Protein AF-K2B8Q1-F1 (afdb_monomer)

Mean predicted aligned error: 12.44 Å

Nearest PDB structures (foldseek):
  2aam-assembly1_A  TM=9.723E-01  e=8.479E-05  Thermotoga maritima
  7edb-assembly1_A  TM=5.475E-01  e=1.576E+00  Peduovirus P2
  3x2x-assembly1_C  TM=6.217E-01  e=2.912E+00  Thermotoga maritima MSB8
  7fh4-assembly1_A  TM=5.651E-01  e=3.574E+00  Paramecium bursaria Chlorella virus 1
  7e8r-assembly1_A-2  TM=5.664E-01  e=3.338E+00  Peduovirus P2

Radius of gyration: 24.8 Å; Cα contacts (8 Å, |Δi|>4): 94; chains: 1; bounding box: 45×31×81 Å

Structure (mmCIF, N/CA/C/O backbone):
data_AF-K2B8Q1-F1
#
_entry.id   AF-K2B8Q1-F1
#
loop_
_atom_site.group_PDB
_atom_site.id
_atom_site.type_symbol
_atom_site.label_atom_id
_atom_site.label_alt_id
_atom_site.label_comp_id
_atom_site.label_asym_id
_atom_site.label_entity_id
_atom_site.label_seq_id
_atom_site.pdbx_PDB_ins_code
_atom_site.Cartn_x
_atom_site.Cartn_y
_atom_site.Cartn_z
_atom_site.occupancy
_atom_site.B_iso_or_equiv
_atom_site.auth_seq_id
_atom_site.auth_comp_id
_atom_site.auth_asym_id
_atom_site.auth_atom_id
_atom_site.pdbx_PDB_model_num
ATOM 1 N N . MET A 1 1 ? 16.851 -7.386 -69.644 1.00 45.53 1 MET A N 1
ATOM 2 C CA . MET A 1 1 ? 18.172 -7.197 -69.007 1.00 45.53 1 MET A CA 1
ATOM 3 C C . MET A 1 1 ? 18.314 -5.736 -68.605 1.00 45.53 1 MET A C 1
ATOM 5 O O . MET A 1 1 ? 18.696 -4.909 -69.419 1.00 45.53 1 MET A O 1
ATOM 9 N N . LYS A 1 2 ? 17.905 -5.402 -67.380 1.00 45.38 2 LYS A N 1
ATOM 10 C CA . LYS A 1 2 ? 18.141 -4.103 -66.739 1.00 45.38 2 LYS A CA 1
ATOM 11 C C . LYS A 1 2 ? 18.722 -4.419 -65.370 1.00 45.38 2 LYS A C 1
ATOM 13 O O . LYS A 1 2 ? 18.207 -5.298 -64.685 1.00 45.38 2 LYS A O 1
ATOM 18 N N . GLN A 1 3 ? 19.862 -3.809 -65.086 1.00 48.25 3 GLN A N 1
ATOM 19 C CA . GLN A 1 3 ? 20.715 -4.148 -63.962 1.00 48.25 3 GLN A CA 1
ATOM 20 C C . GLN A 1 3 ? 19.994 -3.905 -62.637 1.00 48.25 3 GLN A C 1
ATOM 22 O O . GLN A 1 3 ? 19.431 -2.836 -62.411 1.00 48.25 3 GLN A O 1
ATOM 27 N N . ALA A 1 4 ? 19.997 -4.932 -61.793 1.00 47.19 4 ALA A N 1
ATOM 28 C CA . ALA A 1 4 ? 19.547 -4.858 -60.418 1.00 47.19 4 ALA A CA 1
ATOM 29 C C . ALA A 1 4 ? 20.615 -4.108 -59.612 1.00 47.19 4 ALA A C 1
ATOM 31 O O . ALA A 1 4 ? 21.748 -4.574 -59.501 1.00 47.19 4 ALA A O 1
ATOM 32 N N . SER A 1 5 ? 20.261 -2.936 -59.083 1.00 51.91 5 SER A N 1
ATOM 33 C CA . SER A 1 5 ? 21.087 -2.220 -58.113 1.00 51.91 5 SER A CA 1
ATOM 34 C C . SER A 1 5 ? 21.221 -3.067 -56.851 1.00 51.91 5 SER A C 1
ATOM 36 O O . SER A 1 5 ? 20.287 -3.191 -56.063 1.00 51.91 5 SER A O 1
ATOM 38 N N . PHE A 1 6 ? 22.400 -3.658 -56.684 1.00 46.50 6 PHE A N 1
ATOM 39 C CA . PHE A 1 6 ? 22.853 -4.296 -55.458 1.00 46.50 6 PHE A CA 1
ATOM 40 C C . PHE A 1 6 ? 23.077 -3.196 -54.410 1.00 46.50 6 PHE A C 1
ATOM 42 O O . PHE A 1 6 ? 24.065 -2.464 -54.466 1.00 46.50 6 PHE A O 1
ATOM 49 N N . LEU A 1 7 ? 22.140 -3.037 -53.474 1.00 40.75 7 LEU A N 1
ATOM 50 C CA . LEU A 1 7 ? 22.374 -2.243 -52.273 1.00 40.75 7 LEU A CA 1
ATOM 51 C C . LEU A 1 7 ? 23.248 -3.093 -51.340 1.00 40.75 7 LEU A C 1
ATOM 53 O O . LEU A 1 7 ? 22.766 -4.008 -50.677 1.00 40.75 7 LEU A O 1
ATOM 57 N N . LEU A 1 8 ? 24.553 -2.830 -51.336 1.00 39.62 8 LEU A N 1
ATOM 58 C CA . LEU A 1 8 ? 25.477 -3.378 -50.349 1.00 39.62 8 LEU A CA 1
ATOM 59 C C . LEU A 1 8 ? 25.188 -2.699 -49.002 1.00 39.62 8 LEU A C 1
ATOM 61 O O . LEU A 1 8 ? 25.734 -1.639 -48.705 1.00 39.62 8 LEU A O 1
ATOM 65 N N . LEU A 1 9 ? 24.303 -3.284 -48.194 1.00 37.59 9 LEU A N 1
ATOM 66 C CA . LEU A 1 9 ? 24.178 -2.910 -46.789 1.00 37.59 9 LEU A CA 1
ATOM 67 C C . LEU A 1 9 ? 25.356 -3.550 -46.042 1.00 37.59 9 LEU A C 1
ATOM 69 O O . LEU A 1 9 ? 25.394 -4.764 -45.845 1.00 37.59 9 LEU A O 1
ATOM 73 N N . VAL A 1 10 ? 26.349 -2.747 -45.664 1.00 44.03 10 VAL A N 1
ATOM 74 C CA . VAL A 1 10 ? 27.426 -3.197 -44.778 1.00 44.03 10 VAL A CA 1
ATOM 75 C C . VAL A 1 10 ? 26.815 -3.430 -43.395 1.00 44.03 10 VAL A C 1
ATOM 77 O O . VAL A 1 10 ? 26.561 -2.487 -42.650 1.00 44.03 10 VAL A O 1
ATOM 80 N N . VAL A 1 11 ? 26.561 -4.692 -43.047 1.00 43.66 11 VAL A N 1
ATOM 81 C CA . VAL A 1 11 ? 26.265 -5.101 -41.669 1.00 43.66 11 VAL A CA 1
ATOM 82 C C . VAL A 1 11 ? 27.582 -5.053 -40.897 1.00 43.66 11 VAL A C 1
ATOM 84 O O . VAL A 1 11 ? 28.344 -6.020 -40.881 1.00 43.66 11 VAL A O 1
ATOM 87 N N . ILE A 1 12 ? 27.888 -3.911 -40.277 1.00 56.59 12 ILE A N 1
ATOM 88 C CA . ILE A 1 12 ? 28.946 -3.855 -39.267 1.00 56.59 12 ILE A CA 1
ATOM 89 C C . ILE A 1 12 ? 28.398 -4.575 -38.033 1.00 56.59 12 ILE A C 1
ATOM 91 O O . ILE A 1 12 ? 27.643 -4.008 -37.249 1.00 56.59 12 ILE A O 1
ATOM 95 N N . ASN A 1 13 ? 28.776 -5.847 -37.881 1.00 52.34 13 ASN A N 1
ATOM 96 C CA . ASN A 1 13 ? 28.713 -6.572 -36.613 1.00 52.34 13 ASN A CA 1
ATOM 97 C C . ASN A 1 13 ? 29.689 -5.907 -35.633 1.00 52.34 13 ASN A C 1
ATOM 99 O O . ASN A 1 13 ? 30.811 -6.364 -35.425 1.00 52.34 13 ASN A O 1
ATOM 103 N N . GLY A 1 14 ? 29.275 -4.776 -35.070 1.00 47.78 14 GLY A N 1
ATOM 104 C CA . GLY A 1 14 ? 29.984 -4.096 -34.002 1.00 47.78 14 GLY A CA 1
ATOM 105 C C . GLY A 1 14 ? 29.636 -4.742 -32.672 1.00 47.78 14 GLY A C 1
ATOM 106 O O . GLY A 1 14 ? 28.840 -4.196 -31.916 1.00 47.78 14 GLY A O 1
ATOM 107 N N . VAL A 1 15 ? 30.240 -5.894 -32.373 1.00 58.41 15 VAL A N 1
ATOM 108 C CA . VAL A 1 15 ? 30.367 -6.348 -30.985 1.00 58.41 15 VAL A CA 1
ATOM 109 C C . VAL A 1 15 ? 31.350 -5.395 -30.309 1.00 58.41 15 VAL A C 1
ATOM 111 O O . VAL A 1 15 ? 32.553 -5.638 -30.249 1.00 58.41 15 VAL A O 1
ATOM 114 N N . PHE A 1 16 ? 30.840 -4.262 -29.832 1.00 51.25 16 PHE A N 1
ATOM 115 C CA . PHE A 1 16 ? 31.548 -3.439 -28.864 1.00 51.25 16 PHE A CA 1
ATOM 116 C C . PHE A 1 16 ? 31.450 -4.143 -27.510 1.00 51.25 16 PHE A C 1
ATOM 118 O O . PHE A 1 16 ? 30.595 -3.836 -26.685 1.00 51.25 16 PHE A O 1
ATOM 125 N N . PHE A 1 17 ? 32.352 -5.098 -27.270 1.00 54.12 17 PHE A N 1
ATOM 126 C CA . PHE A 1 17 ? 32.715 -5.478 -25.907 1.00 54.12 17 PHE A CA 1
ATOM 127 C C . PHE A 1 17 ? 33.556 -4.339 -25.320 1.00 54.12 17 PHE A C 1
ATOM 129 O O . PHE A 1 17 ? 34.779 -4.406 -25.224 1.00 54.12 17 PHE A O 1
ATOM 136 N N . CYS A 1 18 ? 32.886 -3.248 -24.950 1.00 45.12 18 CYS A N 1
ATOM 137 C CA . CYS A 1 18 ? 33.436 -2.328 -23.973 1.00 45.12 18 CYS A CA 1
ATOM 138 C C . CYS A 1 18 ? 33.190 -2.962 -22.601 1.00 45.12 18 CYS A C 1
ATOM 140 O O . CYS A 1 18 ? 32.182 -2.696 -21.951 1.00 45.12 18 CYS A O 1
ATOM 142 N N . SER A 1 19 ? 34.101 -3.834 -22.162 1.00 56.34 19 SER A N 1
ATOM 143 C CA . SER A 1 19 ? 34.235 -4.155 -20.739 1.00 56.34 19 SER A CA 1
ATOM 144 C C . SER A 1 19 ? 34.867 -2.954 -20.033 1.00 56.34 19 SER A C 1
ATOM 146 O O . SER A 1 19 ? 35.990 -3.014 -19.543 1.00 56.34 19 SER A O 1
ATOM 148 N N . ALA A 1 20 ? 34.130 -1.843 -19.981 1.00 56.06 20 ALA A N 1
ATOM 149 C CA . ALA A 1 20 ? 34.231 -0.965 -18.836 1.00 56.06 20 ALA A CA 1
ATOM 150 C C . ALA A 1 20 ? 33.693 -1.789 -17.665 1.00 56.06 20 ALA A C 1
ATOM 152 O O . ALA A 1 20 ? 32.579 -2.312 -17.733 1.00 56.06 20 ALA A O 1
ATOM 153 N N . ALA A 1 21 ? 34.548 -2.015 -16.671 1.00 52.25 21 ALA A N 1
ATOM 154 C CA . ALA A 1 21 ? 34.221 -2.692 -15.429 1.00 52.25 21 ALA A CA 1
ATOM 15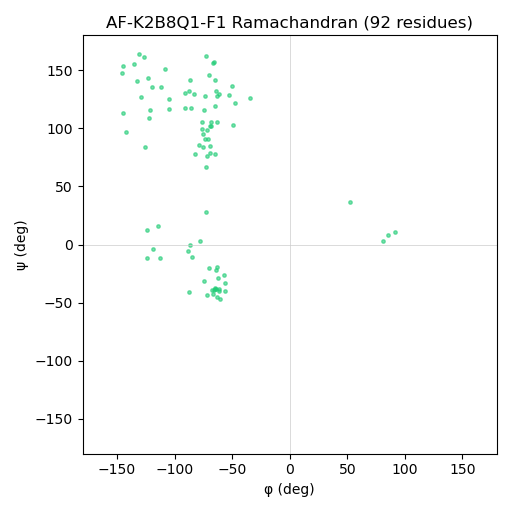5 C C . ALA A 1 21 ? 32.782 -2.367 -15.014 1.00 52.25 21 ALA A C 1
ATOM 157 O O . ALA A 1 21 ? 32.421 -1.192 -14.955 1.00 52.25 21 ALA A O 1
ATOM 158 N N . ARG A 1 22 ? 31.970 -3.409 -14.785 1.00 56.56 22 ARG A N 1
ATOM 159 C CA . ARG A 1 22 ? 30.643 -3.283 -14.183 1.00 56.56 22 ARG A CA 1
ATOM 160 C C . ARG A 1 22 ? 30.822 -2.419 -12.941 1.00 56.56 22 ARG A C 1
ATOM 162 O O . ARG A 1 22 ? 31.380 -2.894 -11.953 1.00 56.56 22 ARG A O 1
ATOM 169 N N . ALA A 1 23 ? 30.434 -1.149 -13.035 1.00 54.44 23 ALA A N 1
ATOM 170 C CA . ALA A 1 23 ? 30.236 -0.332 -11.860 1.00 54.44 23 ALA A CA 1
ATOM 171 C C . ALA A 1 23 ? 29.293 -1.145 -10.977 1.00 54.44 23 ALA A C 1
ATOM 173 O O . ALA A 1 23 ? 28.330 -1.727 -11.486 1.00 54.44 23 ALA A O 1
ATOM 174 N N . LEU A 1 24 ? 29.684 -1.313 -9.719 1.00 56.38 24 LEU A N 1
ATOM 175 C CA . LEU A 1 24 ? 28.924 -2.063 -8.739 1.00 56.38 24 LEU A CA 1
ATOM 176 C C . LEU A 1 24 ? 27.481 -1.577 -8.830 1.00 56.38 24 LEU A C 1
ATOM 178 O O . LEU A 1 24 ? 27.221 -0.374 -8.796 1.00 56.38 24 LEU A O 1
ATOM 182 N N . ASP A 1 25 ? 26.582 -2.516 -9.103 1.00 61.19 25 ASP A N 1
ATOM 183 C CA . ASP A 1 25 ? 25.154 -2.266 -9.074 1.00 61.19 25 ASP A CA 1
ATOM 184 C C . ASP A 1 25 ? 24.802 -2.054 -7.603 1.00 61.19 25 ASP A C 1
ATOM 186 O O . ASP A 1 25 ? 24.368 -2.970 -6.911 1.00 61.19 25 ASP A O 1
ATOM 190 N N . ASP A 1 26 ? 25.091 -0.852 -7.102 1.00 69.00 26 ASP A N 1
ATOM 191 C CA . ASP A 1 26 ? 24.744 -0.388 -5.761 1.00 69.00 26 ASP A CA 1
ATOM 192 C C . ASP A 1 26 ? 23.232 -0.102 -5.685 1.00 69.00 26 ASP A C 1
ATOM 194 O O . ASP A 1 26 ? 22.781 0.764 -4.930 1.00 69.00 26 ASP A O 1
ATOM 198 N N . ASN A 1 27 ? 22.419 -0.796 -6.494 1.00 70.69 27 ASN A N 1
ATOM 199 C CA . ASN A 1 27 ? 20.982 -0.744 -6.374 1.00 70.69 27 ASN A CA 1
ATOM 200 C C . ASN A 1 27 ? 20.598 -1.436 -5.068 1.00 70.69 27 ASN A C 1
ATOM 202 O O . ASN A 1 27 ? 20.639 -2.658 -4.932 1.00 70.69 27 ASN A O 1
ATOM 206 N N . ILE A 1 28 ? 20.236 -0.605 -4.093 1.00 79.75 28 ILE A N 1
ATOM 207 C CA . ILE A 1 28 ? 19.790 -1.024 -2.767 1.00 79.75 28 ILE A CA 1
ATOM 208 C C . ILE A 1 28 ? 18.582 -1.968 -2.887 1.00 79.75 28 ILE A C 1
ATOM 210 O O . ILE A 1 28 ? 18.439 -2.841 -2.032 1.00 79.75 28 ILE A O 1
ATOM 214 N N . TRP A 1 29 ? 17.792 -1.872 -3.969 1.00 85.06 29 TRP A N 1
ATOM 215 C CA . TRP A 1 29 ? 16.709 -2.792 -4.332 1.00 85.06 29 TRP A CA 1
ATOM 216 C C . TRP A 1 29 ? 16.881 -3.347 -5.759 1.00 85.06 29 TRP A C 1
ATOM 218 O O . TRP A 1 29 ? 16.281 -2.841 -6.712 1.00 85.06 29 TRP A O 1
ATOM 228 N N . PRO A 1 30 ? 17.685 -4.409 -5.933 1.00 85.81 30 PRO A N 1
ATOM 229 C CA . PRO A 1 30 ? 17.929 -4.979 -7.251 1.00 85.81 30 PRO A CA 1
ATOM 230 C C . PRO A 1 30 ? 16.625 -5.497 -7.874 1.00 85.81 30 PRO A C 1
ATOM 232 O O . PRO A 1 30 ? 15.892 -6.263 -7.250 1.00 85.81 30 PRO A O 1
ATOM 235 N N . GLY A 1 31 ? 16.359 -5.095 -9.118 1.00 86.69 31 GLY A N 1
ATOM 236 C CA . GLY A 1 31 ? 15.161 -5.492 -9.869 1.00 86.69 31 GLY A CA 1
ATOM 237 C C . GLY A 1 31 ? 13.914 -4.641 -9.614 1.00 86.69 31 GLY A C 1
ATOM 238 O O . GLY A 1 31 ? 12.846 -5.009 -10.089 1.00 86.69 31 GLY A O 1
ATOM 239 N N . VAL A 1 32 ? 14.033 -3.530 -8.880 1.00 94.44 32 VAL A N 1
ATOM 240 C CA . VAL A 1 32 ? 12.986 -2.503 -8.791 1.00 94.44 32 VAL A CA 1
ATOM 241 C C . VAL A 1 32 ? 13.211 -1.454 -9.874 1.00 94.44 32 VAL A C 1
ATOM 243 O O . VAL A 1 32 ? 14.212 -0.739 -9.831 1.00 94.44 32 VAL A O 1
ATOM 246 N N . ASP A 1 33 ? 12.250 -1.317 -10.788 1.00 95.06 33 ASP A N 1
ATOM 247 C CA . ASP A 1 33 ? 12.333 -0.397 -11.931 1.00 95.06 33 ASP A CA 1
ATOM 248 C C . ASP A 1 33 ? 11.157 0.595 -11.985 1.00 95.06 33 ASP A C 1
ATOM 250 O O . ASP A 1 33 ? 11.178 1.566 -12.747 1.00 95.06 33 ASP A O 1
ATOM 254 N N . SER A 1 34 ? 10.111 0.373 -11.184 1.00 97.06 34 SER A N 1
ATOM 255 C CA . SER A 1 34 ? 8.865 1.130 -11.262 1.00 97.06 34 SER A CA 1
ATOM 256 C C . SER A 1 34 ? 8.196 1.343 -9.902 1.00 97.06 34 SER A C 1
ATOM 258 O O . SER A 1 34 ? 8.266 0.510 -8.997 1.00 97.06 34 SER A O 1
ATOM 260 N N . TRP A 1 35 ? 7.512 2.478 -9.753 1.00 98.19 35 TRP A N 1
ATOM 261 C CA . TRP A 1 35 ? 6.797 2.822 -8.528 1.00 98.19 35 TRP A CA 1
ATOM 262 C C . TRP A 1 35 ? 5.511 3.594 -8.816 1.00 98.19 35 TRP A C 1
ATOM 264 O O . TRP A 1 35 ? 5.399 4.285 -9.831 1.00 98.19 35 TRP A O 1
ATOM 274 N N . V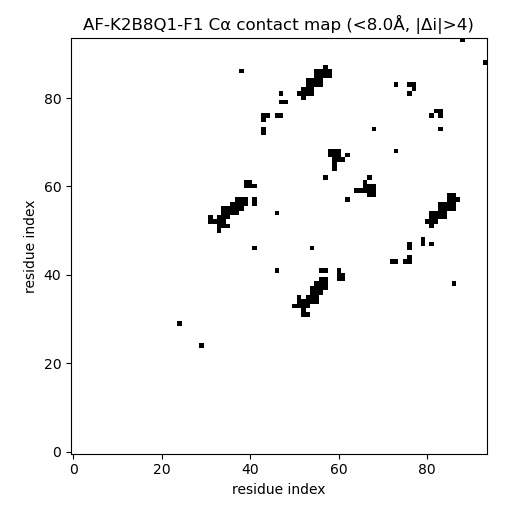AL A 1 36 ? 4.553 3.481 -7.899 1.00 98.44 36 VAL A N 1
ATOM 275 C CA . VAL A 1 36 ? 3.309 4.254 -7.889 1.00 98.44 36 VAL A CA 1
ATOM 276 C C . VAL A 1 36 ? 3.172 5.016 -6.577 1.00 98.44 36 VAL A C 1
ATOM 278 O O . VAL A 1 36 ? 3.541 4.520 -5.513 1.00 98.44 36 VAL A O 1
ATOM 281 N N . TYR A 1 37 ? 2.634 6.229 -6.672 1.00 98.38 37 TYR A N 1
ATOM 282 C CA . TYR A 1 37 ? 2.358 7.114 -5.547 1.00 98.38 37 TYR A CA 1
ATOM 283 C C . TYR A 1 37 ? 0.874 7.458 -5.537 1.00 98.38 37 TYR A C 1
ATOM 285 O O . TYR A 1 37 ? 0.398 8.179 -6.417 1.00 98.38 37 TYR A O 1
ATOM 293 N N . GLN A 1 38 ? 0.135 6.917 -4.573 1.00 98.25 38 GLN A N 1
ATOM 294 C CA . GLN A 1 38 ? -1.313 7.065 -4.503 1.00 98.25 38 GLN A CA 1
ATOM 295 C C . GLN A 1 38 ? -1.772 7.229 -3.053 1.00 98.25 38 GLN A C 1
ATOM 297 O O . GLN A 1 38 ? -1.981 6.258 -2.338 1.00 98.25 38 GLN A O 1
ATOM 302 N N . LEU A 1 39 ? -1.977 8.475 -2.630 1.00 97.19 39 LEU A N 1
ATOM 303 C CA . LEU A 1 39 ? -2.405 8.787 -1.259 1.00 97.19 39 LEU A CA 1
ATOM 304 C C . LEU A 1 39 ? -3.921 8.714 -1.051 1.00 97.19 39 LEU A C 1
ATOM 306 O O . LEU A 1 39 ? -4.391 8.803 0.071 1.00 97.19 39 LEU A O 1
ATOM 310 N N . GLN A 1 40 ? -4.697 8.600 -2.129 1.00 95.94 40 GLN A N 1
ATOM 311 C CA . GLN A 1 40 ? -6.154 8.679 -2.080 1.00 95.94 40 GLN A CA 1
ATOM 312 C C . GLN A 1 40 ? -6.781 7.537 -2.868 1.00 95.94 40 GLN A C 1
ATOM 314 O O . GLN A 1 40 ? -6.313 7.189 -3.958 1.00 95.94 40 GLN A O 1
ATOM 319 N N . ASN A 1 41 ? -7.872 6.985 -2.334 1.00 96.00 41 ASN A N 1
ATOM 320 C CA . ASN A 1 41 ? -8.606 5.870 -2.942 1.00 96.00 41 ASN A CA 1
ATOM 321 C C . ASN A 1 41 ? -7.696 4.673 -3.288 1.00 96.00 41 ASN A C 1
ATOM 323 O O . ASN A 1 41 ? -7.857 4.048 -4.335 1.00 96.00 41 ASN A O 1
ATOM 327 N N . ALA A 1 42 ? -6.693 4.399 -2.449 1.00 97.56 42 ALA A N 1
ATOM 328 C CA . ALA A 1 42 ? -5.760 3.297 -2.640 1.00 97.56 42 ALA A CA 1
ATOM 329 C C . ALA A 1 42 ? -6.435 1.959 -2.288 1.00 97.56 42 ALA A C 1
ATOM 331 O O . ALA A 1 42 ? -6.485 1.546 -1.133 1.00 97.56 42 ALA A O 1
ATOM 332 N N . ASP A 1 43 ? -6.983 1.266 -3.285 1.00 97.81 43 ASP A N 1
ATOM 333 C CA . ASP A 1 43 ? -7.519 -0.077 -3.069 1.00 97.81 43 ASP A CA 1
ATOM 334 C C . ASP A 1 43 ? -6.408 -1.133 -3.134 1.00 97.81 43 ASP A C 1
ATOM 336 O O . ASP A 1 43 ? -5.620 -1.199 -4.078 1.00 97.81 43 ASP A O 1
ATOM 340 N N . ILE A 1 44 ? -6.358 -1.989 -2.115 1.00 97.94 44 ILE A N 1
ATOM 341 C CA . ILE A 1 44 ? -5.322 -3.015 -1.968 1.00 97.94 44 ILE A CA 1
ATOM 342 C C . ILE A 1 44 ? -5.373 -4.047 -3.100 1.00 97.94 44 ILE A C 1
ATOM 344 O O . ILE A 1 44 ? -4.324 -4.492 -3.570 1.00 97.94 44 ILE A O 1
ATOM 348 N N . ASN A 1 45 ? -6.569 -4.427 -3.555 1.00 97.75 45 ASN A N 1
ATOM 349 C CA . ASN A 1 45 ? -6.704 -5.413 -4.621 1.00 97.75 45 ASN A CA 1
ATOM 350 C C . ASN A 1 45 ? -6.268 -4.807 -5.952 1.00 97.75 45 ASN A C 1
ATOM 352 O O . ASN A 1 45 ? -5.514 -5.441 -6.689 1.00 97.75 45 ASN A O 1
ATOM 356 N N . ASP A 1 46 ? -6.673 -3.573 -6.239 1.00 98.38 46 ASP A N 1
ATOM 357 C CA . ASP A 1 46 ? -6.260 -2.891 -7.466 1.00 98.38 46 ASP A CA 1
ATOM 358 C C . ASP A 1 46 ? -4.735 -2.734 -7.517 1.00 98.38 46 ASP A C 1
ATOM 360 O O . ASP A 1 46 ? -4.108 -3.120 -8.504 1.00 98.38 46 ASP A O 1
ATOM 364 N N . LEU A 1 47 ? -4.120 -2.280 -6.418 1.00 98.38 47 LEU A N 1
ATOM 365 C CA . LEU A 1 47 ? -2.669 -2.110 -6.306 1.00 98.38 47 LEU A CA 1
ATOM 366 C C . LEU A 1 47 ? -1.904 -3.429 -6.461 1.00 98.38 47 LEU A C 1
ATOM 368 O O . LEU A 1 47 ? -0.869 -3.459 -7.136 1.00 98.38 47 LEU A O 1
ATOM 372 N N . SER A 1 48 ? -2.431 -4.528 -5.912 1.00 98.12 48 SER A N 1
ATOM 373 C CA . SER A 1 48 ? -1.823 -5.858 -6.049 1.00 98.12 48 SER A CA 1
ATOM 374 C C . SER A 1 48 ? -1.756 -6.344 -7.503 1.00 98.12 48 SER A C 1
ATOM 376 O O . SER A 1 48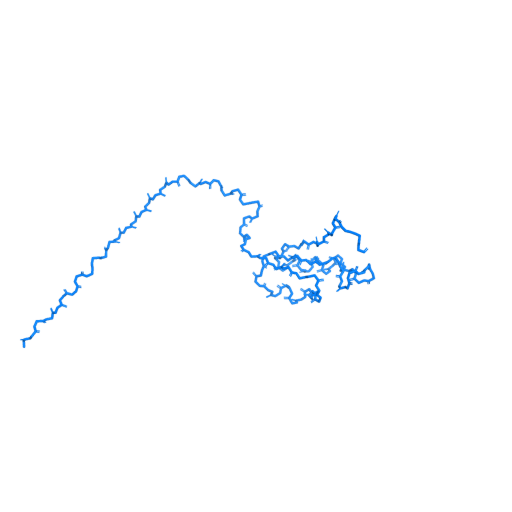 ? -0.824 -7.056 -7.874 1.00 98.12 48 SER A O 1
ATOM 378 N N . ASN A 1 49 ? -2.697 -5.904 -8.345 1.00 98.19 49 ASN A N 1
ATOM 379 C CA . ASN A 1 49 ? -2.785 -6.282 -9.757 1.00 98.19 49 ASN A CA 1
ATOM 380 C C . ASN A 1 49 ? -1.977 -5.368 -10.691 1.00 98.19 49 ASN A C 1
ATOM 382 O O . ASN A 1 49 ? -1.893 -5.630 -11.893 1.00 98.19 49 ASN A O 1
ATOM 386 N N . THR A 1 50 ? -1.389 -4.288 -10.173 1.00 98.06 50 THR A N 1
ATOM 387 C CA . THR A 1 50 ? -0.541 -3.405 -10.980 1.00 98.06 50 THR A CA 1
ATOM 388 C C . THR A 1 50 ? 0.802 -4.053 -11.310 1.00 98.06 50 THR A C 1
ATOM 390 O O . THR A 1 50 ? 1.258 -4.985 -10.645 1.00 98.06 50 THR A O 1
ATOM 393 N N . THR A 1 51 ? 1.491 -3.523 -12.319 1.00 97.62 51 THR A N 1
ATOM 394 C CA . THR A 1 51 ? 2.856 -3.943 -12.674 1.00 97.62 51 THR A CA 1
ATOM 395 C C . THR A 1 51 ? 3.941 -3.197 -11.898 1.00 97.62 51 THR A C 1
ATOM 397 O O . THR A 1 51 ? 5.108 -3.466 -12.136 1.00 97.62 51 THR A O 1
ATOM 400 N N . TYR A 1 52 ? 3.584 -2.259 -11.012 1.00 98.38 52 TYR A N 1
ATOM 401 C CA . TYR A 1 52 ? 4.560 -1.477 -10.248 1.00 98.38 52 TYR A CA 1
ATOM 402 C C . TYR A 1 52 ? 5.270 -2.334 -9.200 1.00 98.38 52 TYR A C 1
ATOM 404 O O . TYR A 1 52 ? 4.643 -3.217 -8.615 1.00 98.38 52 TYR A O 1
ATOM 412 N N . ASP A 1 53 ? 6.544 -2.062 -8.930 1.00 97.75 53 ASP A N 1
ATOM 413 C CA . ASP A 1 53 ? 7.328 -2.814 -7.941 1.00 97.75 53 ASP A CA 1
ATOM 414 C C . ASP A 1 53 ? 7.156 -2.226 -6.535 1.00 97.75 53 ASP A C 1
ATOM 416 O O . ASP A 1 53 ? 6.990 -2.951 -5.551 1.00 97.75 53 ASP A O 1
ATOM 420 N N . VAL A 1 54 ? 7.145 -0.892 -6.451 1.00 98.25 54 VAL A N 1
ATOM 421 C CA . VAL A 1 54 ? 6.967 -0.137 -5.205 1.00 98.25 54 VAL A CA 1
ATOM 422 C C . VAL A 1 54 ? 5.626 0.584 -5.211 1.00 98.25 54 VAL A C 1
ATOM 424 O O . VAL A 1 54 ? 5.248 1.234 -6.185 1.00 98.25 54 VAL A O 1
ATOM 427 N N . VAL A 1 55 ? 4.922 0.510 -4.089 1.00 98.56 55 VAL A N 1
ATOM 428 C CA . VAL A 1 55 ? 3.638 1.164 -3.867 1.00 98.56 55 VAL A CA 1
ATOM 429 C C . VAL A 1 55 ? 3.770 2.083 -2.662 1.00 98.56 55 VAL A C 1
ATOM 431 O O . VAL A 1 55 ? 4.012 1.621 -1.548 1.00 98.56 55 VAL A O 1
ATOM 434 N N . VAL A 1 56 ? 3.621 3.385 -2.891 1.00 98.69 56 VAL A N 1
ATOM 435 C CA . VAL A 1 56 ? 3.596 4.399 -1.837 1.00 98.69 56 VAL A CA 1
ATOM 436 C C . VAL A 1 56 ? 2.159 4.858 -1.641 1.00 98.69 56 VAL A C 1
ATOM 438 O O . VAL A 1 56 ? 1.551 5.416 -2.558 1.00 98.69 56 VAL A O 1
ATOM 441 N N . ILE A 1 57 ? 1.623 4.605 -0.454 1.00 98.62 57 ILE A N 1
ATOM 442 C CA . ILE A 1 57 ? 0.243 4.916 -0.076 1.00 98.62 57 ILE A CA 1
ATOM 443 C C . ILE A 1 57 ? 0.223 5.646 1.258 1.00 98.62 57 ILE A C 1
ATOM 445 O O . ILE A 1 57 ? 1.201 5.625 2.001 1.00 98.62 57 ILE A O 1
ATOM 449 N N . ASP A 1 58 ? -0.900 6.272 1.573 1.00 97.88 58 ASP A N 1
ATOM 450 C CA . ASP A 1 58 ? -1.170 6.701 2.940 1.00 97.88 58 ASP A CA 1
ATOM 451 C C . ASP A 1 58 ? -1.331 5.477 3.873 1.00 97.88 58 ASP A C 1
ATOM 453 O O . ASP A 1 58 ? -1.620 4.365 3.416 1.00 97.88 58 ASP A O 1
ATOM 457 N N . TYR A 1 59 ? -1.125 5.654 5.181 1.00 97.25 59 TYR A N 1
ATOM 458 C CA . TYR A 1 59 ? -1.361 4.596 6.169 1.00 97.25 59 TYR A CA 1
ATOM 459 C C . TYR A 1 59 ? -2.859 4.290 6.354 1.00 97.25 59 TYR A C 1
ATOM 461 O O . TYR A 1 59 ? -3.210 3.200 6.821 1.00 97.25 59 TYR A O 1
ATOM 469 N N . ALA A 1 60 ? -3.728 5.227 5.969 1.00 97.00 60 ALA A N 1
ATOM 470 C CA . ALA A 1 60 ? -5.175 5.147 6.068 1.00 97.00 60 ALA A CA 1
ATOM 471 C C . ALA A 1 60 ? -5.867 5.415 4.726 1.00 97.00 60 ALA A C 1
ATOM 473 O O . ALA A 1 60 ? -5.294 5.964 3.789 1.00 97.00 60 ALA A O 1
ATOM 474 N N . LYS A 1 61 ? -7.130 4.998 4.600 1.00 96.19 61 LYS A N 1
ATOM 475 C CA . LYS A 1 61 ? -7.898 5.166 3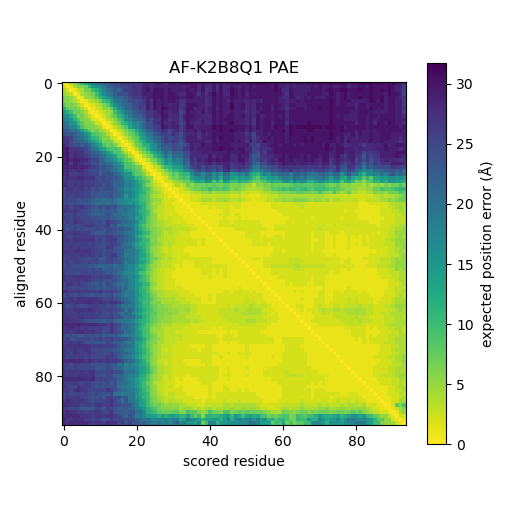.352 1.00 96.19 61 LYS A CA 1
ATOM 476 C C . LYS A 1 61 ? -8.353 6.602 3.123 1.00 96.19 61 LYS A C 1
ATOM 478 O O . LYS A 1 61 ? -8.503 7.008 1.974 1.00 96.19 61 LYS A O 1
ATOM 483 N N . ASP A 1 62 ? -8.611 7.323 4.208 1.00 94.50 62 ASP A N 1
ATOM 484 C CA . ASP A 1 62 ? -9.050 8.720 4.215 1.00 94.50 62 ASP A CA 1
ATOM 485 C C . ASP A 1 62 ? -8.135 9.636 5.049 1.00 94.50 62 ASP A C 1
ATOM 487 O O . ASP A 1 62 ? -8.505 10.775 5.330 1.00 94.50 62 ASP A O 1
ATOM 491 N N . GLY A 1 63 ? -6.953 9.143 5.436 1.00 92.31 63 GLY A N 1
ATOM 492 C CA . GLY A 1 63 ? -5.983 9.862 6.269 1.00 92.31 63 GLY A CA 1
ATOM 493 C C . GLY A 1 63 ? -6.281 9.835 7.773 1.00 92.31 63 GLY A C 1
ATOM 494 O O . GLY A 1 63 ? -5.559 10.468 8.537 1.00 92.31 63 GLY A O 1
ATOM 495 N N . THR A 1 64 ? -7.326 9.125 8.220 1.00 93.38 64 THR A N 1
ATOM 496 C CA . THR A 1 64 ? -7.684 9.011 9.646 1.00 93.38 64 THR A CA 1
ATOM 497 C C . THR A 1 64 ? -7.385 7.628 10.230 1.00 93.38 64 THR A C 1
ATOM 499 O O . THR A 1 64 ? -7.492 6.607 9.549 1.00 93.38 64 THR A O 1
ATOM 502 N N . ASP A 1 65 ? -7.100 7.568 11.536 1.00 95.12 65 ASP A N 1
ATOM 503 C CA . ASP A 1 65 ? -6.820 6.309 12.248 1.00 95.12 65 ASP A CA 1
ATOM 504 C C . ASP A 1 65 ? -7.952 5.276 12.122 1.00 95.12 65 ASP A C 1
ATOM 506 O O . ASP A 1 65 ? -7.692 4.073 12.043 1.00 95.12 65 ASP A O 1
ATOM 510 N N . ASP A 1 66 ? -9.206 5.734 12.050 1.00 97.12 66 ASP A N 1
ATOM 511 C CA . ASP A 1 66 ? -10.391 4.877 11.933 1.00 97.12 66 ASP A CA 1
ATOM 512 C C . ASP A 1 66 ? -10.416 4.083 10.618 1.00 97.12 66 ASP A C 1
ATOM 514 O O . ASP A 1 66 ? -11.070 3.037 10.528 1.00 97.12 66 ASP A O 1
ATOM 518 N N . THR A 1 67 ? -9.694 4.551 9.594 1.00 96.75 67 THR A N 1
ATOM 519 C CA . THR A 1 67 ? -9.600 3.883 8.291 1.00 96.75 67 THR A CA 1
ATOM 520 C C . THR A 1 67 ? -8.204 3.361 7.965 1.00 96.75 67 THR A C 1
ATOM 522 O O . THR A 1 67 ? -7.945 2.990 6.813 1.00 96.75 67 THR A O 1
ATOM 525 N N . ALA A 1 68 ? -7.329 3.267 8.971 1.00 98.06 68 ALA A N 1
ATOM 526 C CA . ALA A 1 68 ? -6.007 2.670 8.841 1.00 98.06 68 ALA A CA 1
ATOM 527 C C . ALA A 1 68 ? -6.075 1.288 8.170 1.00 98.06 68 ALA A C 1
ATOM 529 O O . ALA A 1 68 ? -6.921 0.445 8.500 1.00 98.06 68 ALA A O 1
ATOM 530 N N . TYR A 1 69 ? -5.160 1.024 7.233 1.00 98.31 69 TYR A N 1
ATOM 531 C CA . TYR A 1 69 ? -5.033 -0.318 6.678 1.00 98.31 69 TYR A CA 1
ATOM 532 C C . TYR A 1 69 ? -4.607 -1.288 7.777 1.00 98.31 69 TYR A C 1
ATOM 534 O O . TYR A 1 69 ? -3.657 -1.065 8.529 1.00 98.31 69 TYR A O 1
ATOM 542 N N . THR A 1 70 ? -5.307 -2.413 7.848 1.00 98.38 70 THR A N 1
ATOM 543 C CA . THR A 1 70 ? -4.952 -3.496 8.761 1.00 98.38 70 THR A CA 1
ATOM 544 C C . THR A 1 70 ? -3.621 -4.124 8.357 1.00 98.38 70 THR A C 1
ATOM 546 O O . THR A 1 70 ? -3.218 -4.104 7.189 1.00 98.38 70 THR A O 1
ATOM 549 N N . ARG A 1 71 ? -2.944 -4.758 9.319 1.00 98.19 71 ARG A N 1
ATOM 550 C CA . ARG A 1 71 ? -1.707 -5.500 9.046 1.00 98.19 71 ARG A CA 1
ATOM 551 C C . ARG A 1 71 ? -1.927 -6.562 7.971 1.00 98.19 71 ARG A C 1
ATOM 553 O O . ARG A 1 71 ? -1.077 -6.736 7.107 1.00 98.19 71 ARG A O 1
ATOM 560 N N . GLU A 1 72 ? -3.063 -7.243 8.019 1.00 98.56 72 GLU A N 1
ATOM 561 C CA . GLU A 1 72 ? -3.433 -8.321 7.108 1.00 98.56 72 GLU A CA 1
ATOM 562 C C . GLU A 1 72 ? -3.598 -7.805 5.671 1.00 98.56 72 GLU A C 1
ATOM 564 O O . GLU A 1 72 ? -3.167 -8.466 4.729 1.00 98.56 72 GLU A O 1
ATOM 569 N N . GLN A 1 73 ? -4.149 -6.598 5.498 1.00 98.44 73 GLN A N 1
ATOM 570 C CA . GLN A 1 73 ? -4.244 -5.928 4.195 1.00 98.44 73 GLN A CA 1
ATOM 571 C C . GLN A 1 73 ? -2.873 -5.532 3.639 1.00 98.44 73 GLN A C 1
ATOM 573 O O . GLN A 1 73 ? -2.601 -5.723 2.457 1.00 98.44 73 GLN A O 1
ATOM 578 N N . ILE A 1 74 ? -1.981 -5.004 4.477 1.00 98.50 74 ILE A N 1
ATOM 579 C CA . ILE A 1 74 ? -0.627 -4.663 4.022 1.00 98.50 74 ILE A CA 1
ATOM 580 C C . ILE A 1 74 ? 0.163 -5.931 3.681 1.00 98.50 74 ILE A C 1
ATOM 582 O O . ILE A 1 74 ? 0.862 -5.973 2.670 1.00 98.50 74 ILE A O 1
ATOM 586 N N . GLN A 1 75 ? 0.009 -6.994 4.470 1.00 98.50 75 GLN A N 1
ATOM 587 C CA . GLN A 1 75 ? 0.636 -8.284 4.195 1.00 98.50 75 GLN A CA 1
ATOM 588 C C . GLN A 1 75 ? 0.114 -8.926 2.909 1.00 98.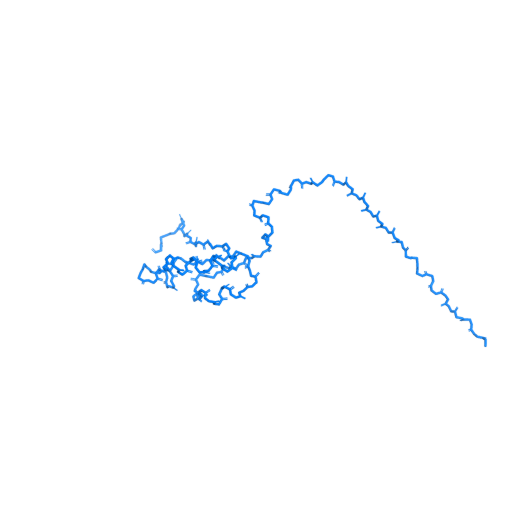50 75 GLN A C 1
ATOM 590 O O . GLN A 1 75 ? 0.908 -9.512 2.176 1.00 98.50 75 GLN A O 1
ATOM 595 N N . SER A 1 76 ? -1.182 -8.812 2.599 1.00 98.38 76 SER A N 1
ATOM 596 C CA . SER A 1 76 ? -1.712 -9.322 1.331 1.00 98.38 76 SER A CA 1
ATOM 597 C C . SER A 1 76 ? -1.147 -8.553 0.133 1.00 98.38 76 SER A C 1
ATOM 599 O O . SER A 1 76 ? -0.769 -9.176 -0.860 1.00 98.38 76 SER A O 1
ATOM 601 N N . LEU A 1 77 ? -0.991 -7.228 0.243 1.00 98.44 77 LEU A N 1
ATOM 602 C CA . LEU A 1 77 ? -0.337 -6.423 -0.790 1.00 98.44 77 LEU A CA 1
ATOM 603 C C . LEU A 1 77 ? 1.136 -6.817 -0.966 1.00 98.44 77 LEU A C 1
ATOM 605 O O . LEU A 1 77 ? 1.587 -7.040 -2.087 1.00 98.44 77 LEU A O 1
ATOM 609 N N . GLN A 1 78 ? 1.877 -6.986 0.128 1.00 98.38 78 GLN A N 1
ATOM 610 C CA . GLN A 1 78 ? 3.270 -7.444 0.091 1.00 98.38 78 GLN A CA 1
ATOM 611 C C . GLN A 1 78 ? 3.404 -8.846 -0.517 1.00 98.38 78 GLN A C 1
ATOM 613 O O . GLN A 1 78 ? 4.309 -9.096 -1.311 1.00 98.38 78 GLN A O 1
ATOM 618 N N . ALA A 1 79 ? 2.476 -9.756 -0.203 1.00 98.31 79 ALA A N 1
ATOM 619 C CA . ALA A 1 79 ? 2.456 -11.110 -0.753 1.00 98.31 79 ALA A CA 1
ATOM 620 C C . ALA A 1 79 ? 2.255 -11.142 -2.280 1.00 98.31 79 ALA A C 1
ATOM 622 O O . ALA A 1 79 ? 2.628 -12.128 -2.913 1.00 98.31 79 ALA A O 1
ATOM 623 N N . SER A 1 80 ? 1.735 -10.066 -2.885 1.00 97.88 80 SER A N 1
ATOM 624 C CA . SER A 1 80 ? 1.676 -9.905 -4.347 1.00 97.88 80 SER A CA 1
ATOM 625 C C . SER A 1 80 ? 3.011 -9.488 -4.989 1.00 97.88 80 SER A C 1
ATOM 627 O O . SER A 1 80 ? 3.085 -9.288 -6.199 1.00 97.88 80 SER A O 1
ATOM 629 N N . GLY A 1 81 ? 4.081 -9.378 -4.195 1.00 96.75 81 GLY A N 1
ATOM 630 C CA . GLY A 1 81 ? 5.424 -9.020 -4.653 1.00 96.75 81 GLY A CA 1
ATOM 631 C C . GLY A 1 81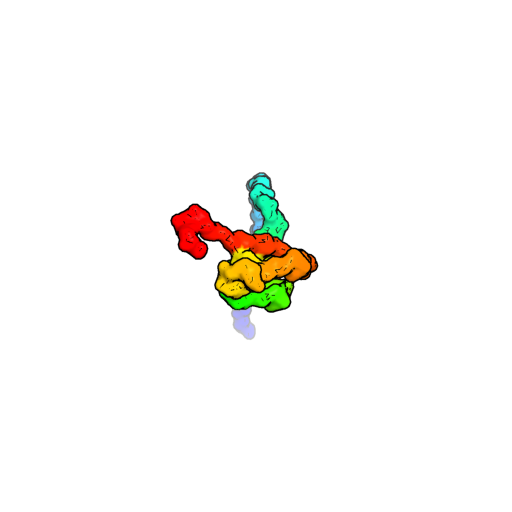 ? 5.725 -7.522 -4.606 1.00 96.75 81 GLY A C 1
ATOM 632 O O . GLY A 1 81 ? 6.740 -7.101 -5.151 1.00 96.75 81 GLY A O 1
ATOM 633 N N . LYS A 1 82 ? 4.863 -6.716 -3.972 1.00 97.88 82 LYS A N 1
ATOM 634 C CA . LYS A 1 82 ? 5.048 -5.262 -3.851 1.00 97.88 82 LYS A CA 1
ATOM 635 C C . LYS A 1 82 ? 5.903 -4.898 -2.648 1.00 97.88 82 LYS A C 1
ATOM 637 O O . LYS A 1 82 ? 5.720 -5.429 -1.553 1.00 97.88 82 LYS A O 1
ATOM 642 N N . ILE A 1 83 ? 6.756 -3.897 -2.825 1.00 97.75 83 ILE A N 1
ATOM 643 C CA . ILE A 1 83 ? 7.350 -3.153 -1.717 1.00 97.75 83 ILE A CA 1
ATOM 644 C C . ILE A 1 83 ? 6.370 -2.045 -1.336 1.00 97.75 83 ILE A C 1
ATOM 646 O O . ILE A 1 83 ? 6.073 -1.173 -2.147 1.00 97.75 83 ILE A O 1
ATOM 650 N N . VAL A 1 84 ? 5.851 -2.080 -0.111 1.00 98.19 84 VAL A N 1
ATOM 651 C CA . VAL A 1 84 ? 4.826 -1.133 0.353 1.00 98.19 84 VAL A CA 1
ATOM 652 C C . VAL A 1 84 ? 5.452 -0.114 1.295 1.00 98.19 84 VAL A C 1
ATOM 654 O O . VAL A 1 84 ? 6.059 -0.500 2.296 1.00 98.19 84 VAL A O 1
ATOM 657 N N . LEU A 1 85 ? 5.289 1.171 0.988 1.00 98.38 85 LEU A N 1
ATOM 658 C CA . LEU A 1 85 ?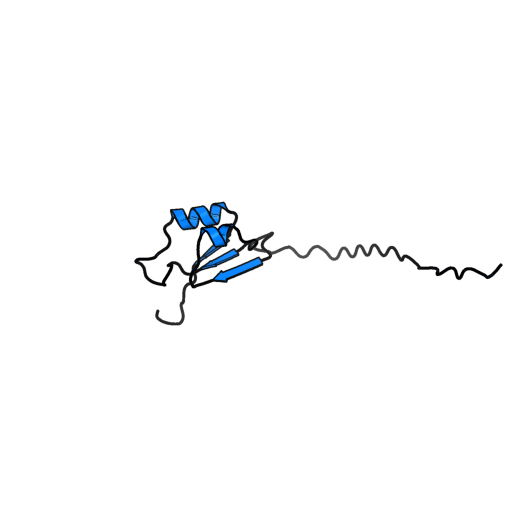 5.754 2.292 1.800 1.00 98.38 85 LEU A CA 1
ATOM 659 C C . LEU A 1 85 ? 4.567 3.153 2.233 1.00 98.38 85 LEU A C 1
ATOM 661 O O . LEU A 1 85 ? 3.705 3.479 1.418 1.00 98.38 85 LEU A O 1
ATOM 665 N N . ALA A 1 86 ? 4.557 3.544 3.506 1.00 97.94 86 ALA A N 1
ATOM 666 C CA . ALA A 1 86 ? 3.613 4.526 4.017 1.00 97.94 86 ALA A CA 1
ATOM 667 C C . ALA A 1 86 ? 4.181 5.936 3.820 1.00 97.94 86 ALA A C 1
ATOM 669 O O . ALA A 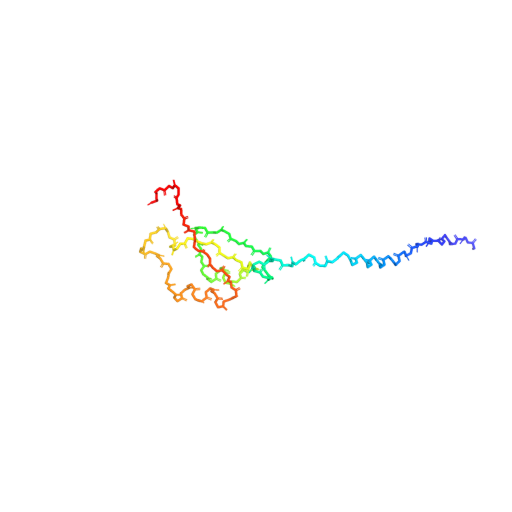1 86 ? 5.337 6.200 4.165 1.00 97.94 86 ALA A O 1
ATOM 670 N N . TYR A 1 87 ? 3.368 6.834 3.277 1.00 96.94 87 TYR A N 1
ATOM 671 C CA . TYR A 1 87 ? 3.635 8.262 3.315 1.00 96.94 87 TYR A CA 1
ATOM 672 C C . TYR A 1 87 ? 3.595 8.759 4.763 1.00 96.94 87 TYR A C 1
ATOM 674 O O . TYR A 1 87 ? 2.782 8.309 5.566 1.00 96.94 87 TYR A O 1
ATOM 682 N N . LEU A 1 88 ? 4.500 9.679 5.090 1.00 94.88 88 LEU A N 1
ATOM 683 C CA . LEU A 1 88 ? 4.532 10.361 6.374 1.00 94.88 88 LEU A CA 1
ATOM 684 C C . LEU A 1 88 ? 5.007 11.794 6.147 1.00 94.88 88 LEU A C 1
ATOM 686 O O . LEU A 1 88 ? 6.168 12.013 5.781 1.00 94.88 88 LEU A O 1
ATOM 690 N N . SER A 1 89 ? 4.124 12.764 6.377 1.00 90.38 89 SER A N 1
ATOM 691 C CA . SER A 1 89 ? 4.504 14.173 6.392 1.00 90.38 89 SER A CA 1
ATOM 692 C C . SER A 1 89 ? 5.292 14.488 7.667 1.00 90.38 89 SER A C 1
ATOM 694 O O . SER A 1 89 ? 4.875 14.166 8.776 1.00 90.38 89 SER A O 1
ATOM 696 N N . ILE A 1 90 ? 6.473 15.093 7.514 1.00 91.88 90 ILE A N 1
ATOM 697 C CA . ILE A 1 90 ? 7.364 15.458 8.636 1.00 91.88 90 ILE A CA 1
ATOM 698 C C . ILE A 1 90 ? 7.619 16.968 8.736 1.00 91.88 90 ILE A C 1
ATOM 700 O O . ILE A 1 90 ? 8.332 17.416 9.633 1.00 91.88 90 ILE A O 1
ATOM 704 N N . GLY A 1 91 ? 7.090 17.746 7.787 1.00 89.38 91 GLY A N 1
ATOM 705 C CA . GLY A 1 91 ? 7.309 19.193 7.674 1.00 89.38 91 GLY A CA 1
ATOM 706 C C . GLY A 1 91 ? 6.065 20.041 7.934 1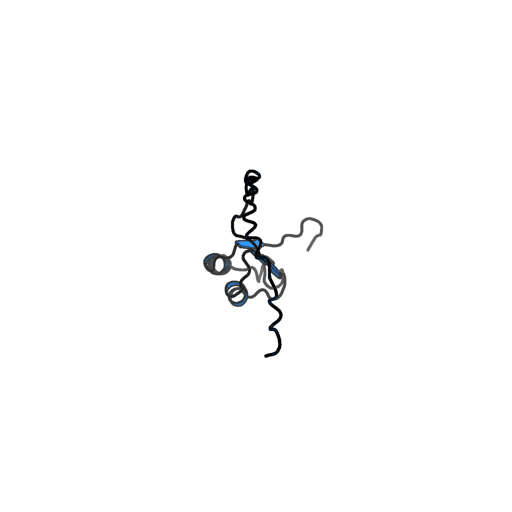.00 89.38 91 GLY A C 1
ATOM 707 O O . GLY A 1 91 ? 6.186 21.253 8.090 1.00 89.38 91 GLY A O 1
ATOM 708 N N . GLU A 1 92 ? 4.893 19.415 8.001 1.00 81.25 92 GLU A N 1
ATOM 709 C CA . GLU A 1 92 ? 3.596 20.045 8.237 1.00 81.25 92 GLU A CA 1
ATOM 710 C C . GLU A 1 92 ? 2.824 19.199 9.261 1.00 81.25 92 GLU A C 1
ATOM 712 O O . GLU A 1 92 ? 3.126 18.019 9.442 1.00 81.25 92 GLU A O 1
ATOM 717 N N . ALA A 1 93 ? 1.881 19.811 9.980 1.00 73.81 93 ALA A N 1
ATOM 718 C CA . ALA A 1 93 ? 0.945 19.069 10.821 1.00 73.81 93 ALA A CA 1
ATOM 719 C C . ALA A 1 93 ? -0.295 18.734 9.984 1.00 73.81 93 ALA A C 1
ATOM 721 O O . ALA A 1 93 ? -0.846 19.636 9.349 1.00 73.81 93 ALA A O 1
ATOM 722 N N . GLU A 1 94 ? -0.702 17.466 10.001 1.00 60.25 94 GLU A N 1
ATOM 723 C CA . GLU A 1 94 ? -1.900 16.931 9.336 1.00 60.25 94 GLU A CA 1
ATOM 724 C C . GLU A 1 94 ? -3.010 16.634 10.351 1.00 60.25 94 GLU A C 1
ATOM 726 O O . GLU A 1 94 ? -2.682 16.246 11.500 1.00 60.25 94 GLU A O 1
#

pLDDT: mean 82.62, std 20.98, range [37.59, 98.69]

Secondary structure (DSSP, 8-state):
---------------------------SSTT---EEEE-SS--HHHHHTSS-SEEEE-SBSSSSGGGBPPHHHHHHHHHTT-EEEE---SSS--

Foldseek 3Di:
DDDDPDPPPPPPPPPPPPPPDPPPPPPPDPPQDFEDAEAEQDDLVVLLPDPHQEYEYAQARVNDPVRGDDPVSVVVSVVSNHHYHHDDDDPDDD

Solvent-accessible surface area (backbone atoms only — not comparable to full-atom values): 6238 Å² total; per-residue (Å²): 143,76,86,78,85,78,80,83,75,81,78,77,84,73,81,75,79,72,80,65,76,80,70,77,80,79,54,90,58,78,93,62,87,44,68,46,82,40,66,63,79,66,49,59,70,63,60,41,73,46,90,50,34,31,41,36,26,42,60,17,54,80,75,40,81,93,44,41,66,49,71,68,56,54,48,54,29,38,73,58,68,32,47,79,43,67,61,77,80,86,88,62,91,131

Sequence (94 aa):
MKQASFLLLVVINGVFFCSAARALDDNIWPGVDSWVYQLQNADINDLSNTTYDVVVIDYAKDGTDDTAYTREQIQSLQASGKIVLAYLSIGEAE